Protein AF-A0A838HV65-F1 (afdb_monomer)

pLDDT: mean 81.92, std 7.99, range [49.72, 91.88]

Foldseek 3Di:
DDAPDDQKDWDWDDDPPDIDTLDIFGCDPPDCPRHPVNVVCVLLPHDDDPDDDDDDDQADPVRHGDDDDPVSVVSSVVSSVVDDD

Sequence (85 aa):
MQHLRAHDRVVVAFEGPTAWVLLVGPHDEGSRRADVYTALYQLAGVDLPEMPRTKPPCCDEDDQPPAVDGEVLDDLVRRTRSFHR

Secondary structure (DSSP, 8-state):
---SSTTEEEEEEEETTEEEEEEEEE--TT-TTT-HHHHHHHHTT-PPPSSPPP---SS-TTSPPPP--HHHHHHHHHHHHH---

Solvent-accessible surface area (backbone atoms only — not comparable to full-atom values): 5490 Å² total; per-residue (Å²): 134,93,51,79,53,87,56,26,42,71,44,70,49,73,61,86,95,45,76,42,82,77,47,75,37,36,64,38,96,90,35,66,88,66,11,39,64,50,53,48,29,54,45,66,70,44,82,80,74,92,63,85,80,77,81,70,74,74,40,56,99,81,72,42,65,76,88,74,61,66,68,61,51,54,50,39,54,52,38,53,74,70,63,78,133

Mean predicted aligned error: 7.72 Å

Structure (mmCIF, N/CA/C/O backbone):
data_AF-A0A838HV65-F1
#
_entry.id   AF-A0A838HV65-F1
#
loop_
_atom_site.group_PDB
_atom_site.id
_atom_site.type_symbol
_atom_site.label_atom_id
_atom_site.label_alt_id
_atom_site.label_comp_id
_atom_site.label_asym_id
_atom_site.label_entity_id
_atom_site.label_seq_id
_atom_site.pdbx_PDB_ins_code
_atom_site.Cartn_x
_atom_site.Cartn_y
_atom_site.Cartn_z
_atom_site.occupancy
_atom_site.B_iso_or_equiv
_atom_site.auth_seq_id
_atom_site.auth_comp_id
_atom_site.auth_asym_id
_atom_site.auth_atom_id
_atom_site.pdbx_PDB_model_num
ATOM 1 N N . MET A 1 1 ? 15.983 -10.083 7.581 1.00 49.72 1 MET A N 1
ATOM 2 C CA . MET A 1 1 ? 14.846 -9.478 6.855 1.00 49.72 1 MET A CA 1
ATOM 3 C C . MET A 1 1 ? 13.651 -10.397 7.065 1.00 49.72 1 MET A C 1
ATOM 5 O O . MET A 1 1 ? 13.786 -11.582 6.791 1.00 49.72 1 MET A O 1
ATOM 9 N N . GLN A 1 2 ? 12.567 -9.926 7.687 1.00 53.66 2 GLN A N 1
ATOM 10 C CA . GLN A 1 2 ? 11.425 -10.787 8.028 1.00 53.66 2 GLN A CA 1
ATOM 11 C C . GLN A 1 2 ? 10.491 -10.869 6.816 1.00 53.66 2 GLN A C 1
ATOM 13 O O . GLN A 1 2 ? 9.859 -9.886 6.442 1.00 53.66 2 GLN A O 1
ATOM 18 N N . HIS A 1 3 ? 10.486 -12.019 6.150 1.00 68.25 3 HIS A N 1
ATOM 19 C CA . HIS A 1 3 ? 9.546 -12.348 5.077 1.00 68.25 3 HIS A CA 1
ATOM 20 C C . HIS A 1 3 ? 8.434 -13.219 5.667 1.00 68.25 3 HIS A C 1
ATOM 22 O O . HIS A 1 3 ? 8.692 -13.940 6.632 1.00 68.25 3 HIS A O 1
ATOM 28 N N . LEU A 1 4 ? 7.225 -13.191 5.093 1.00 71.38 4 LEU A N 1
ATOM 29 C CA . LEU A 1 4 ? 6.161 -14.093 5.551 1.00 71.38 4 LEU A CA 1
ATOM 30 C C . LEU A 1 4 ? 6.546 -15.546 5.247 1.00 71.38 4 LEU A C 1
ATOM 32 O O . LEU A 1 4 ? 6.613 -16.378 6.149 1.00 71.38 4 LEU A O 1
ATOM 36 N N . ARG A 1 5 ? 6.817 -15.827 3.966 1.00 80.62 5 ARG A N 1
ATOM 37 C CA . ARG A 1 5 ? 7.347 -17.089 3.430 1.00 80.62 5 ARG A CA 1
ATOM 38 C C . ARG A 1 5 ? 8.091 -16.799 2.131 1.00 80.62 5 ARG A C 1
ATOM 40 O O . ARG A 1 5 ? 7.569 -16.074 1.298 1.00 80.62 5 ARG A O 1
ATOM 47 N N . ALA A 1 6 ? 9.282 -17.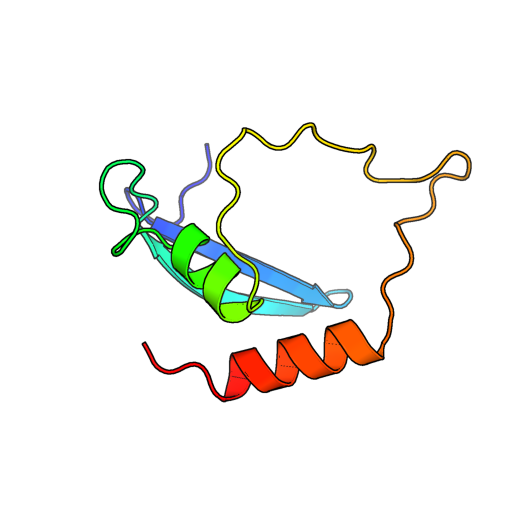369 1.938 1.00 85.00 6 ALA A N 1
ATOM 48 C CA . ALA A 1 6 ? 10.087 -17.163 0.727 1.0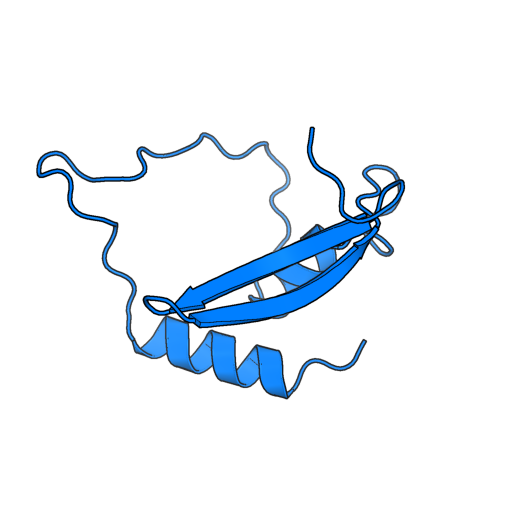0 85.00 6 ALA A CA 1
ATOM 49 C C . ALA A 1 6 ? 10.182 -15.672 0.317 1.00 85.00 6 ALA A C 1
ATOM 51 O O . ALA A 1 6 ? 10.757 -14.869 1.059 1.00 85.00 6 ALA A O 1
ATOM 52 N N . HIS A 1 7 ? 9.611 -15.309 -0.835 1.00 84.75 7 HIS A N 1
ATOM 53 C CA . HIS A 1 7 ? 9.586 -13.946 -1.373 1.00 84.75 7 HIS A CA 1
ATOM 54 C C . HIS A 1 7 ? 8.310 -13.169 -1.029 1.00 84.75 7 HIS A C 1
ATOM 56 O O . HIS A 1 7 ? 8.222 -11.985 -1.346 1.00 84.75 7 HIS A O 1
ATOM 62 N N . ASP A 1 8 ? 7.354 -13.779 -0.331 1.00 88.81 8 ASP A N 1
ATOM 63 C CA . ASP A 1 8 ? 6.094 -13.126 -0.005 1.00 88.81 8 ASP A CA 1
ATOM 64 C C . ASP A 1 8 ? 6.267 -12.030 1.051 1.00 88.81 8 ASP A C 1
ATOM 66 O O . ASP A 1 8 ? 7.049 -12.132 2.012 1.00 88.81 8 ASP A O 1
ATOM 70 N N . ARG A 1 9 ? 5.491 -10.964 0.869 1.00 90.50 9 ARG A N 1
ATOM 71 C CA . ARG A 1 9 ? 5.271 -9.882 1.826 1.00 90.50 9 ARG A CA 1
ATOM 72 C C . ARG A 1 9 ? 3.808 -9.865 2.233 1.00 90.50 9 ARG A C 1
ATOM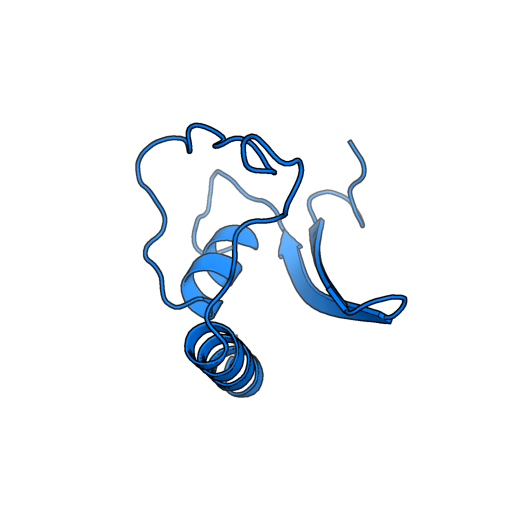 74 O O . ARG A 1 9 ? 2.928 -10.227 1.456 1.00 90.50 9 ARG A O 1
ATOM 81 N N . VAL A 1 10 ? 3.574 -9.386 3.448 1.00 90.56 10 VAL A N 1
ATOM 82 C CA . VAL A 1 10 ? 2.249 -8.963 3.900 1.00 90.56 10 VAL A CA 1
ATOM 83 C C . VAL A 1 10 ? 2.284 -7.455 4.020 1.00 90.56 10 VAL A C 1
ATOM 85 O O . VAL A 1 10 ? 3.157 -6.913 4.699 1.00 90.56 10 VAL A O 1
ATOM 88 N N . VAL A 1 11 ? 1.344 -6.786 3.365 1.00 90.00 11 VAL A N 1
ATOM 89 C CA . VAL A 1 11 ? 1.095 -5.362 3.571 1.00 90.00 11 VAL A CA 1
ATOM 90 C C . VAL A 1 11 ? 0.012 -5.242 4.633 1.00 90.00 11 VAL A C 1
ATOM 92 O O . VAL A 1 11 ? -1.093 -5.758 4.457 1.00 90.00 11 VAL A O 1
ATOM 95 N N . VAL A 1 12 ? 0.351 -4.592 5.744 1.00 88.69 12 VAL A N 1
ATOM 96 C CA . VAL A 1 12 ? -0.520 -4.441 6.915 1.00 88.69 12 VAL A CA 1
ATOM 97 C C . VAL A 1 12 ? -0.712 -2.959 7.208 1.00 88.69 12 VAL A C 1
ATOM 99 O O . VAL A 1 12 ? 0.263 -2.208 7.218 1.00 88.69 12 VAL A O 1
ATOM 102 N N . ALA A 1 13 ? -1.953 -2.557 7.470 1.00 84.06 13 ALA A N 1
ATOM 103 C CA . ALA A 1 13 ? -2.275 -1.271 8.080 1.00 84.06 13 ALA A CA 1
ATOM 104 C C . ALA A 1 13 ? -2.620 -1.467 9.559 1.00 84.06 13 ALA A C 1
ATOM 106 O O . ALA A 1 13 ? -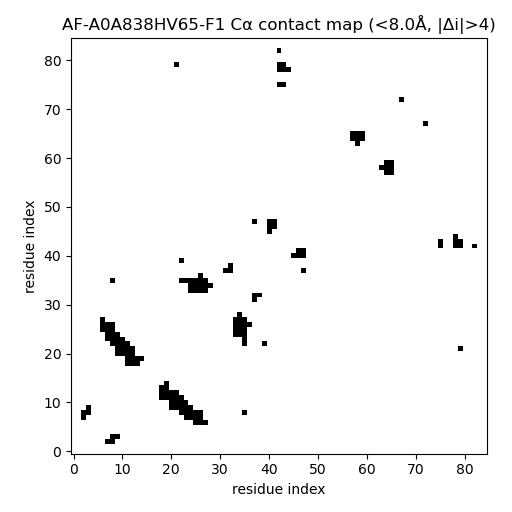3.195 -2.489 9.938 1.00 84.06 13 ALA A O 1
ATOM 107 N N . PHE A 1 14 ? -2.270 -0.488 10.389 1.00 81.00 14 PHE A N 1
ATOM 108 C CA . PHE A 1 14 ? -2.531 -0.520 11.824 1.00 81.00 14 PHE A CA 1
ATOM 109 C C . PHE A 1 14 ? -3.481 0.609 12.207 1.00 81.00 14 PHE A C 1
ATOM 111 O O . PHE A 1 14 ? -3.253 1.762 11.849 1.00 81.00 14 PHE A O 1
ATOM 118 N N . GLU A 1 15 ? -4.522 0.267 12.957 1.00 79.12 15 GLU A N 1
ATOM 119 C CA . GLU A 1 15 ? -5.469 1.203 13.556 1.00 79.12 15 GLU A CA 1
ATOM 120 C C . GLU A 1 15 ? -5.511 0.922 15.063 1.00 79.12 15 GLU A C 1
ATOM 122 O O . GLU A 1 15 ? -6.162 -0.017 15.533 1.00 79.12 15 GLU A O 1
ATOM 127 N N . GLY A 1 16 ? -4.723 1.682 15.829 1.00 82.81 16 GLY A N 1
ATOM 128 C CA . GLY A 1 16 ? -4.482 1.388 17.241 1.00 82.81 16 GLY A CA 1
ATOM 129 C C . GLY A 1 16 ? -3.888 -0.022 17.427 1.00 82.81 16 GLY A C 1
ATOM 130 O O . GLY A 1 16 ? -2.856 -0.320 16.825 1.00 82.81 16 GLY A O 1
ATOM 131 N N . PRO A 1 17 ? -4.502 -0.905 18.241 1.00 85.56 17 PRO A N 1
ATOM 132 C CA . PRO A 1 17 ? -4.030 -2.280 18.422 1.00 85.56 17 PRO A CA 1
ATOM 133 C C . PRO A 1 17 ? -4.439 -3.226 17.279 1.00 85.56 17 PRO A C 1
ATOM 135 O O . PRO A 1 17 ? -4.015 -4.382 17.260 1.00 85.56 17 PRO A O 1
ATOM 138 N N . THR A 1 18 ? -5.289 -2.774 16.354 1.00 85.75 18 THR A N 1
ATOM 139 C CA . THR A 1 18 ? -5.842 -3.613 15.289 1.00 85.75 18 THR A CA 1
ATOM 140 C C . THR A 1 18 ? -4.907 -3.634 14.088 1.00 85.75 18 THR A C 1
ATOM 142 O O . THR A 1 18 ? -4.497 -2.585 13.594 1.00 85.75 18 THR A O 1
ATOM 145 N N . ALA A 1 19 ? -4.604 -4.832 13.587 1.00 86.75 19 ALA A N 1
ATOM 146 C CA . ALA A 1 19 ? -3.837 -5.040 12.365 1.00 86.75 19 ALA A CA 1
ATOM 147 C C . ALA A 1 19 ? -4.754 -5.537 11.239 1.00 86.75 19 ALA A C 1
ATOM 149 O O . ALA A 1 19 ? -5.408 -6.573 11.370 1.00 86.75 19 ALA A O 1
ATOM 150 N N . TRP A 1 20 ? -4.763 -4.820 10.119 1.00 86.06 20 TRP A N 1
ATOM 151 C CA . TRP A 1 20 ? -5.544 -5.132 8.927 1.00 86.06 20 TRP A CA 1
ATOM 152 C C . TRP A 1 20 ? -4.621 -5.626 7.817 1.00 86.06 20 TRP A C 1
ATOM 154 O O . TRP A 1 20 ? -3.737 -4.896 7.366 1.00 86.06 20 TRP A O 1
ATOM 164 N N . VAL A 1 21 ? -4.824 -6.860 7.353 1.00 88.44 21 VAL A N 1
ATOM 165 C CA . VAL A 1 21 ? -4.096 -7.389 6.192 1.00 88.44 21 VAL A CA 1
ATOM 166 C C . VAL A 1 21 ? -4.719 -6.821 4.923 1.00 88.44 21 VAL A C 1
ATOM 168 O O . VAL A 1 21 ? -5.872 -7.113 4.618 1.00 88.44 21 VAL A O 1
ATOM 171 N N . LEU A 1 22 ? -3.945 -6.026 4.185 1.00 86.94 22 LEU A N 1
ATOM 172 C CA . LEU A 1 22 ? -4.377 -5.424 2.925 1.00 86.94 22 LEU A CA 1
ATOM 173 C C . LEU A 1 22 ? -4.034 -6.321 1.733 1.00 86.94 22 LEU A C 1
ATOM 175 O O . LEU A 1 22 ? -4.876 -6.565 0.876 1.00 86.94 22 LEU A O 1
ATOM 179 N N . LEU A 1 23 ? -2.793 -6.817 1.678 1.00 90.56 23 LEU A N 1
ATOM 180 C CA . LEU A 1 23 ? -2.279 -7.624 0.568 1.00 90.56 23 LEU A CA 1
ATOM 181 C C . LEU A 1 23 ? -1.320 -8.702 1.074 1.00 90.56 23 LEU A C 1
ATOM 183 O O . LEU A 1 23 ? -0.550 -8.478 2.011 1.00 90.56 23 LEU A O 1
ATOM 187 N N . VAL A 1 24 ? -1.319 -9.846 0.392 1.00 91.19 24 VAL A N 1
ATOM 188 C CA . VAL A 1 24 ? -0.289 -10.884 0.505 1.00 91.19 24 VAL A CA 1
ATOM 189 C C . VAL A 1 24 ? 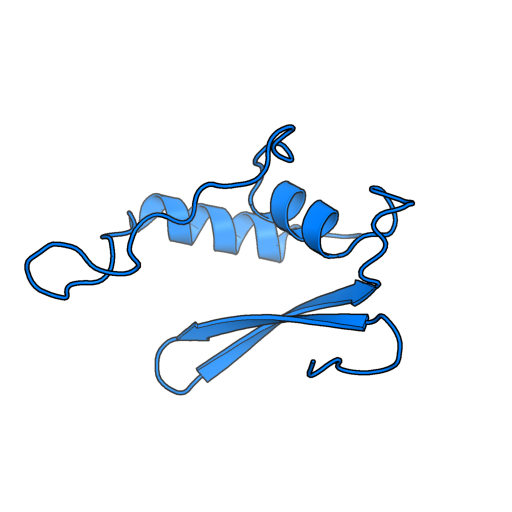0.156 -11.255 -0.904 1.00 91.19 24 VAL A C 1
ATOM 191 O O . VAL A 1 24 ? -0.682 -11.543 -1.758 1.00 91.19 24 VAL A O 1
ATOM 194 N N . GLY A 1 25 ? 1.461 -11.237 -1.161 1.00 91.50 25 GLY A N 1
ATOM 195 C CA . GLY A 1 25 ? 2.004 -11.595 -2.470 1.00 91.50 25 GLY A CA 1
ATOM 196 C C . GLY A 1 25 ? 3.523 -11.455 -2.556 1.00 91.50 25 GLY A C 1
ATOM 197 O O . GLY A 1 25 ? 4.143 -10.969 -1.605 1.00 91.50 25 GLY A O 1
ATOM 198 N N . PRO A 1 26 ? 4.126 -11.860 -3.684 1.00 91.88 26 PRO A N 1
ATOM 199 C CA . PRO A 1 26 ? 5.572 -11.862 -3.853 1.00 91.88 26 PRO A CA 1
ATOM 200 C C . PRO A 1 26 ? 6.132 -10.442 -3.999 1.00 91.88 26 PRO A C 1
ATOM 202 O O . PRO A 1 26 ? 5.523 -9.588 -4.640 1.00 91.88 26 PRO A O 1
ATOM 205 N N . HIS A 1 27 ? 7.316 -10.203 -3.437 1.00 89.94 27 HIS A N 1
ATOM 206 C CA . HIS A 1 27 ? 8.195 -9.097 -3.829 1.00 89.94 27 HIS A CA 1
ATOM 207 C C . HIS A 1 27 ? 9.089 -9.578 -4.974 1.00 89.94 27 HIS A C 1
ATOM 209 O O . HIS A 1 27 ? 9.923 -10.463 -4.761 1.00 89.94 27 HIS A O 1
ATOM 215 N N . ASP A 1 28 ? 8.885 -9.033 -6.171 1.00 86.12 28 ASP A N 1
ATOM 216 C CA . ASP A 1 28 ? 9.573 -9.418 -7.404 1.00 86.12 28 ASP A CA 1
ATOM 217 C C . ASP A 1 28 ? 9.973 -8.170 -8.201 1.00 86.12 28 ASP A C 1
ATOM 219 O O . ASP A 1 28 ? 9.239 -7.659 -9.050 1.00 86.12 28 ASP A O 1
ATOM 223 N N . GLU A 1 29 ? 11.201 -7.714 -7.961 1.00 77.81 29 GLU A N 1
ATOM 224 C CA . GLU A 1 29 ? 11.787 -6.549 -8.631 1.00 77.81 29 GLU A CA 1
ATOM 225 C C . GLU A 1 29 ? 11.936 -6.745 -10.153 1.00 77.81 29 GLU A C 1
ATOM 227 O O . GLU A 1 29 ? 12.039 -5.763 -10.890 1.00 77.81 29 GLU A O 1
ATOM 232 N N . GLY A 1 30 ? 11.913 -7.993 -10.641 1.00 79.31 30 GLY A N 1
ATOM 233 C CA . GLY A 1 30 ? 11.982 -8.330 -12.064 1.00 79.31 30 GLY A CA 1
ATOM 234 C C . GLY A 1 30 ? 10.627 -8.308 -12.777 1.00 79.31 30 GLY A C 1
ATOM 235 O O . GLY A 1 30 ? 10.588 -8.250 -14.008 1.00 79.31 30 GLY A O 1
ATOM 236 N N . SER A 1 31 ? 9.513 -8.322 -12.039 1.00 82.00 31 SER A N 1
ATOM 237 C CA . SER A 1 31 ? 8.161 -8.370 -12.600 1.00 82.00 31 SER A CA 1
ATOM 238 C C . SER A 1 31 ? 7.199 -7.453 -11.851 1.00 82.00 31 SER A C 1
ATOM 240 O O . SER A 1 31 ? 6.462 -7.874 -10.957 1.00 82.00 31 SER A O 1
ATOM 242 N N . ARG A 1 32 ? 7.092 -6.200 -12.317 1.00 79.38 32 ARG A N 1
ATOM 243 C CA . ARG A 1 32 ? 6.128 -5.214 -11.783 1.00 79.38 32 ARG A CA 1
ATOM 244 C C . ARG A 1 32 ? 4.689 -5.743 -11.740 1.00 79.38 32 ARG A C 1
ATOM 246 O O . ARG A 1 32 ? 3.911 -5.348 -10.891 1.00 79.38 32 ARG A O 1
ATOM 253 N N . ARG A 1 33 ? 4.304 -6.662 -12.631 1.00 81.12 33 ARG A N 1
ATOM 254 C CA . ARG A 1 33 ? 2.953 -7.247 -12.618 1.00 81.12 33 ARG A CA 1
ATOM 255 C C . ARG A 1 33 ? 2.737 -8.224 -11.456 1.00 81.12 33 ARG A C 1
ATOM 257 O O . ARG A 1 33 ? 1.621 -8.325 -10.952 1.00 81.12 33 ARG A O 1
ATOM 264 N N . ALA A 1 34 ? 3.764 -8.985 -11.084 1.00 83.25 34 ALA A N 1
ATOM 265 C CA . ALA A 1 34 ? 3.674 -9.960 -10.001 1.00 83.25 34 ALA A CA 1
ATOM 266 C C . ALA A 1 34 ? 3.889 -9.311 -8.627 1.00 83.25 34 ALA A C 1
ATOM 268 O O . ALA A 1 34 ? 3.312 -9.785 -7.647 1.00 83.25 34 ALA A O 1
ATOM 269 N N . ASP A 1 35 ? 4.655 -8.220 -8.592 1.00 89.69 35 ASP A N 1
ATOM 270 C CA . ASP A 1 35 ? 5.099 -7.534 -7.388 1.00 89.69 35 ASP A CA 1
ATOM 271 C C . ASP A 1 35 ? 3.953 -6.950 -6.536 1.00 89.69 35 ASP A C 1
ATOM 273 O O . ASP A 1 35 ? 3.094 -6.187 -6.992 1.00 89.69 35 ASP A O 1
ATOM 277 N N . VAL A 1 36 ? 3.960 -7.306 -5.253 1.00 91.00 36 VAL A N 1
ATOM 278 C CA . VAL A 1 36 ? 2.974 -6.890 -4.250 1.00 91.00 36 VAL A CA 1
ATOM 279 C C . VAL A 1 36 ? 2.976 -5.384 -3.985 1.00 91.00 36 VAL A C 1
ATOM 281 O O . VAL A 1 36 ? 1.915 -4.822 -3.710 1.00 91.00 36 VAL A O 1
ATOM 284 N N . TYR A 1 37 ? 4.115 -4.701 -4.105 1.00 89.25 37 TYR A N 1
ATOM 285 C CA . TYR A 1 37 ? 4.156 -3.249 -3.969 1.00 89.25 37 TYR A CA 1
ATOM 286 C C . TYR A 1 37 ? 3.543 -2.575 -5.184 1.00 89.25 37 TYR A C 1
ATOM 288 O O . TYR A 1 37 ? 2.795 -1.621 -5.008 1.00 89.25 37 TYR A O 1
ATOM 296 N N . THR A 1 38 ? 3.740 -3.095 -6.396 1.00 90.00 38 THR A N 1
ATOM 297 C CA . THR A 1 38 ? 3.027 -2.549 -7.566 1.00 90.00 38 THR A CA 1
ATOM 298 C C . THR A 1 38 ? 1.509 -2.635 -7.382 1.00 90.00 38 THR A C 1
ATOM 300 O O . THR A 1 38 ? 0.804 -1.662 -7.653 1.00 90.00 38 THR A O 1
ATOM 303 N N . ALA A 1 39 ? 1.004 -3.745 -6.833 1.00 90.25 39 ALA A N 1
ATOM 304 C CA . ALA A 1 39 ? -0.411 -3.865 -6.477 1.00 90.25 39 ALA A CA 1
ATOM 305 C C . ALA A 1 39 ? -0.841 -2.847 -5.400 1.00 90.25 39 ALA A C 1
ATOM 307 O O . ALA A 1 39 ? -1.935 -2.300 -5.489 1.00 90.25 39 ALA A O 1
ATOM 308 N N . LEU A 1 40 ? 0.016 -2.542 -4.419 1.00 90.88 40 LEU A N 1
ATOM 309 C CA . LEU A 1 40 ? -0.248 -1.503 -3.416 1.00 90.88 40 LEU A CA 1
ATOM 310 C C . LEU A 1 40 ? -0.358 -0.098 -4.035 1.00 90.88 40 LEU A C 1
ATOM 312 O O . LEU A 1 40 ? -1.269 0.643 -3.677 1.00 90.88 40 LEU A O 1
ATOM 316 N N . TYR A 1 41 ? 0.528 0.274 -4.966 1.00 89.25 41 TYR A N 1
ATOM 317 C CA . TYR A 1 41 ? 0.444 1.572 -5.655 1.00 89.25 41 TYR A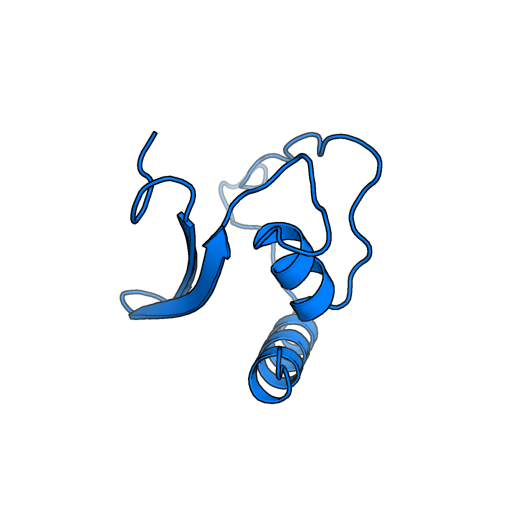 CA 1
ATOM 318 C C . TYR A 1 41 ? -0.850 1.685 -6.475 1.00 89.25 41 TYR A C 1
ATOM 320 O O . TYR A 1 41 ? -1.553 2.690 -6.386 1.00 89.25 41 TYR A O 1
ATOM 328 N N . GLN A 1 42 ? -1.234 0.615 -7.177 1.00 88.12 42 GLN A N 1
ATOM 329 C CA . GLN A 1 42 ? -2.516 0.543 -7.887 1.00 88.12 42 GLN A CA 1
ATOM 330 C C . GLN A 1 42 ? -3.718 0.649 -6.941 1.00 88.12 42 GLN A C 1
ATOM 332 O O . GLN A 1 42 ? -4.675 1.355 -7.251 1.00 88.12 42 GLN A O 1
ATOM 337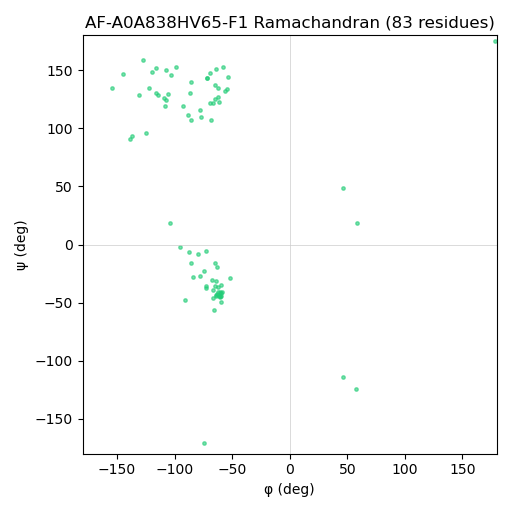 N N . LEU A 1 43 ? -3.660 -0.006 -5.776 1.00 86.75 43 LEU A N 1
ATOM 338 C CA . LEU A 1 43 ? -4.689 0.072 -4.736 1.00 86.75 43 LEU A CA 1
ATOM 339 C C . LEU A 1 43 ? -4.868 1.503 -4.222 1.00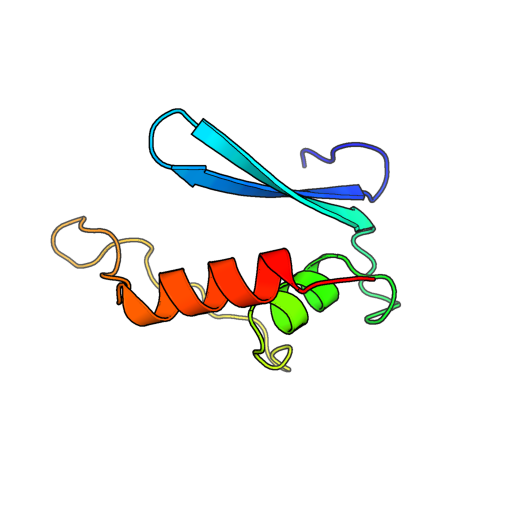 86.75 43 LEU A C 1
ATOM 341 O O . LEU A 1 43 ? -5.987 1.999 -4.103 1.00 86.75 43 LEU A O 1
ATOM 345 N N . ALA A 1 44 ? -3.752 2.182 -3.964 1.00 85.88 44 ALA A N 1
ATOM 346 C CA . ALA A 1 44 ? -3.726 3.590 -3.598 1.00 85.88 44 ALA A CA 1
ATOM 347 C C . ALA A 1 44 ? -4.036 4.518 -4.791 1.00 85.88 44 ALA A C 1
ATOM 349 O O . ALA A 1 44 ? -4.198 5.719 -4.602 1.00 85.88 44 ALA A O 1
ATOM 350 N N . GLY A 1 45 ? -4.176 3.968 -6.006 1.00 86.25 45 GLY A N 1
ATOM 351 C CA . GLY A 1 45 ? -4.350 4.652 -7.292 1.00 86.25 45 GLY A CA 1
ATOM 352 C C . GLY A 1 45 ? -3.377 5.806 -7.495 1.00 86.25 45 GLY A C 1
ATOM 353 O O . GLY A 1 45 ? -3.777 6.914 -7.849 1.00 86.25 45 GLY A O 1
ATOM 354 N N . VAL A 1 46 ? -2.110 5.509 -7.233 1.00 85.56 46 VAL A N 1
ATOM 355 C CA . VAL A 1 46 ? -0.950 6.343 -7.528 1.00 85.56 46 VAL A CA 1
ATOM 356 C C . VAL A 1 46 ? -0.030 5.579 -8.473 1.00 85.56 46 VAL A C 1
ATOM 358 O O . VAL A 1 46 ? 0.053 4.350 -8.419 1.00 85.56 46 VAL A O 1
ATOM 361 N N . ASP A 1 47 ? 0.673 6.301 -9.339 1.00 83.44 47 ASP A N 1
ATOM 362 C CA . ASP A 1 47 ? 1.649 5.678 -10.225 1.00 83.44 47 ASP A CA 1
ATOM 363 C C . ASP A 1 47 ? 2.862 5.171 -9.442 1.00 83.44 47 ASP A C 1
ATOM 365 O O . ASP A 1 47 ? 3.273 5.747 -8.429 1.00 83.44 47 ASP A O 1
ATOM 369 N N . LEU A 1 48 ? 3.451 4.078 -9.930 1.00 80.62 48 LEU A N 1
ATOM 370 C CA . LEU A 1 48 ? 4.692 3.562 -9.371 1.00 80.62 48 LEU A CA 1
ATOM 371 C C . LEU A 1 48 ? 5.813 4.580 -9.655 1.00 80.62 48 LEU A C 1
ATOM 373 O O . LEU A 1 48 ? 6.069 4.875 -10.825 1.00 80.62 48 LEU A O 1
ATOM 377 N N . PRO A 1 49 ? 6.504 5.104 -8.631 1.00 78.88 49 PRO A N 1
ATOM 378 C CA . PRO A 1 49 ? 7.556 6.086 -8.838 1.00 78.88 49 PRO A CA 1
ATOM 379 C C . PRO A 1 49 ? 8.726 5.482 -9.623 1.00 78.88 49 PRO A C 1
ATOM 381 O O . PRO A 1 4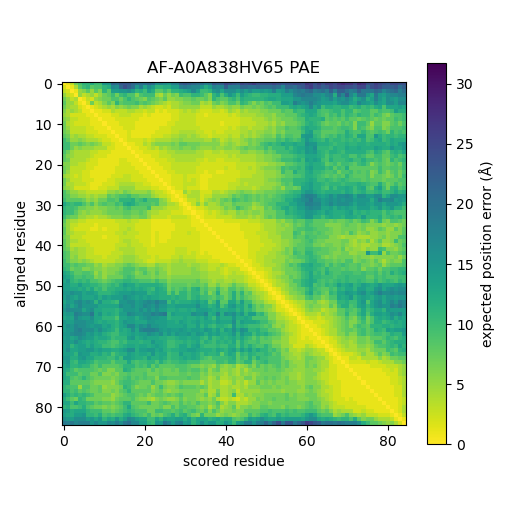9 ? 9.162 4.360 -9.362 1.00 78.88 49 PRO A O 1
ATOM 384 N N . GLU A 1 50 ? 9.256 6.244 -10.582 1.00 80.38 50 GLU A N 1
ATOM 385 C CA . GLU A 1 50 ? 10.406 5.826 -11.398 1.00 80.38 50 GLU A CA 1
ATOM 386 C C . GLU A 1 50 ? 11.738 5.958 -10.654 1.00 80.38 50 GLU A C 1
ATOM 388 O O . GLU A 1 50 ? 12.690 5.232 -10.940 1.00 80.38 50 GLU A O 1
ATOM 393 N N . MET A 1 51 ? 11.803 6.876 -9.688 1.00 79.12 51 MET A N 1
ATOM 394 C CA . MET A 1 51 ? 12.993 7.125 -8.884 1.00 79.12 51 MET A CA 1
ATOM 395 C C . MET A 1 51 ? 12.832 6.600 -7.455 1.00 79.12 51 MET A C 1
ATOM 397 O O . MET A 1 51 ? 11.723 6.611 -6.912 1.00 79.12 51 MET A O 1
ATOM 401 N N . PRO A 1 52 ? 13.938 6.196 -6.803 1.00 71.88 52 PRO A N 1
ATOM 402 C CA . PRO A 1 52 ? 13.916 5.829 -5.397 1.00 71.88 52 PRO A CA 1
ATOM 403 C C . PRO A 1 52 ? 13.335 6.958 -4.544 1.00 71.88 52 PRO A C 1
ATOM 405 O O . PRO A 1 52 ? 13.731 8.119 -4.665 1.00 71.88 52 PRO A O 1
ATOM 408 N N . ARG A 1 53 ? 12.425 6.605 -3.633 1.00 71.19 53 ARG A N 1
ATOM 409 C CA . ARG A 1 53 ? 11.918 7.535 -2.623 1.00 71.19 53 ARG A CA 1
ATOM 410 C C . ARG A 1 53 ? 13.081 7.999 -1.742 1.00 71.19 53 ARG A C 1
ATOM 412 O O . ARG A 1 53 ? 13.690 7.186 -1.047 1.00 71.19 53 ARG A O 1
ATOM 419 N N . THR A 1 54 ? 13.323 9.305 -1.666 1.00 76.75 54 THR A N 1
ATOM 420 C CA . THR A 1 54 ? 14.015 9.885 -0.511 1.00 76.75 54 THR A CA 1
ATOM 421 C C . THR A 1 54 ? 13.071 9.785 0.673 1.00 76.75 54 THR A C 1
ATOM 423 O O . THR A 1 54 ? 11.932 10.229 0.594 1.00 76.75 54 THR A O 1
ATOM 426 N N . LYS A 1 55 ? 13.486 9.116 1.752 1.00 70.25 55 LYS A N 1
ATOM 427 C CA . LYS A 1 55 ? 12.652 8.965 2.949 1.00 70.25 55 LYS A CA 1
ATOM 428 C C . LYS A 1 55 ? 12.501 10.343 3.622 1.00 70.25 55 LYS A C 1
ATOM 430 O O . LYS A 1 55 ? 13.478 10.769 4.233 1.00 70.25 55 LYS A O 1
ATOM 435 N N . PRO A 1 56 ? 11.333 11.024 3.563 1.00 69.19 56 PRO A N 1
ATOM 436 C CA . PRO A 1 56 ? 11.044 12.115 4.477 1.00 69.19 56 PRO A CA 1
ATOM 437 C C . PRO A 1 56 ? 11.125 11.620 5.925 1.00 69.19 56 PRO A C 1
ATOM 439 O O . PRO A 1 56 ? 10.902 10.421 6.174 1.00 69.19 56 PRO A O 1
ATOM 442 N N . PRO A 1 57 ? 11.440 12.519 6.868 1.00 71.94 57 PRO A N 1
ATOM 443 C CA . PRO A 1 57 ? 11.327 12.220 8.287 1.00 71.94 57 PRO A CA 1
ATOM 444 C C . PRO A 1 57 ? 9.911 11.709 8.603 1.00 71.94 57 PRO A C 1
ATOM 446 O O . PRO A 1 57 ? 8.939 12.076 7.943 1.00 71.94 57 PRO A O 1
ATOM 449 N N . CYS A 1 58 ? 9.813 10.759 9.538 1.00 73.12 58 CYS A N 1
ATOM 450 C CA . CYS A 1 58 ? 8.528 10.155 9.907 1.00 73.12 58 CYS A CA 1
ATOM 451 C C . CYS A 1 58 ? 7.657 11.082 10.753 1.00 73.12 58 CYS A C 1
ATOM 453 O O . CYS A 1 58 ? 6.445 10.888 10.769 1.00 73.12 58 CYS A O 1
ATOM 455 N N . CYS A 1 59 ? 8.284 12.046 11.423 1.00 82.38 59 CYS A N 1
ATOM 456 C CA . CYS A 1 59 ? 7.637 13.061 12.230 1.00 82.38 59 CYS A CA 1
ATOM 457 C C . CYS A 1 59 ? 8.114 14.451 11.795 1.00 82.38 59 CYS A C 1
ATOM 459 O O . CYS A 1 59 ? 9.174 14.570 11.167 1.00 82.38 59 CYS A O 1
ATOM 461 N N . ASP A 1 60 ? 7.328 15.476 12.104 1.00 81.94 60 ASP A N 1
ATOM 462 C CA . ASP A 1 60 ? 7.756 16.871 12.003 1.00 81.94 60 ASP A CA 1
ATOM 463 C C . ASP A 1 60 ? 8.715 17.263 13.146 1.00 81.94 60 ASP A C 1
ATOM 465 O O . ASP A 1 60 ? 9.219 16.409 13.879 1.00 81.94 60 ASP A O 1
ATOM 469 N N . GLU A 1 61 ? 9.026 18.557 13.263 1.00 86.44 61 GLU A N 1
ATOM 470 C CA . GLU A 1 61 ? 9.929 19.082 14.298 1.00 86.44 61 GLU A CA 1
ATOM 471 C C . GLU A 1 61 ? 9.378 18.907 15.730 1.00 86.44 61 GLU A C 1
ATOM 473 O O . GLU A 1 61 ? 10.156 18.962 16.680 1.00 86.44 61 GLU A O 1
ATOM 478 N N . ASP A 1 62 ? 8.075 18.634 15.876 1.00 87.25 62 ASP A N 1
ATOM 479 C CA . ASP A 1 62 ? 7.354 18.451 17.143 1.00 87.25 62 ASP A CA 1
ATOM 480 C C . ASP A 1 62 ? 7.038 16.965 17.443 1.00 87.25 62 ASP A C 1
ATOM 482 O O . ASP A 1 62 ? 6.156 16.645 18.252 1.00 87.25 62 ASP A O 1
ATOM 486 N N . ASP A 1 63 ? 7.742 16.037 16.778 1.00 82.44 63 ASP A N 1
ATOM 487 C CA . ASP A 1 63 ? 7.545 14.583 16.864 1.00 82.44 63 ASP A CA 1
ATOM 488 C C . ASP A 1 63 ? 6.122 14.112 16.484 1.00 82.44 63 ASP A C 1
ATOM 490 O O . ASP A 1 63 ? 5.733 12.976 16.786 1.00 82.44 63 ASP A O 1
ATOM 494 N N . GLN A 1 64 ? 5.342 14.932 15.770 1.00 79.81 64 GLN A N 1
ATOM 495 C CA . GLN A 1 64 ? 4.004 14.548 15.328 1.00 79.81 64 GLN A CA 1
ATOM 496 C C . GLN A 1 64 ? 4.053 13.789 13.999 1.00 79.81 64 GLN A C 1
ATOM 498 O O . GLN A 1 64 ? 4.813 14.151 13.094 1.00 79.81 64 GLN A O 1
ATOM 503 N N . PRO A 1 65 ? 3.238 12.729 13.836 1.00 77.75 65 PRO A N 1
ATOM 504 C CA . PRO A 1 65 ? 3.097 12.079 12.545 1.00 77.75 65 PRO A CA 1
ATOM 505 C C . PRO A 1 65 ? 2.470 13.056 11.536 1.00 77.75 65 PRO A C 1
ATOM 507 O O . PRO A 1 65 ? 1.658 13.901 11.920 1.00 77.75 65 PRO A O 1
ATOM 510 N N . PRO A 1 66 ? 2.778 12.924 10.235 1.00 75.69 66 PRO A N 1
ATOM 511 C CA . PRO A 1 66 ? 2.151 13.748 9.212 1.00 75.69 66 PRO A CA 1
ATOM 512 C C . PRO A 1 66 ? 0.626 13.615 9.274 1.00 75.69 66 PRO A C 1
ATOM 514 O O . PRO A 1 66 ? 0.090 12.504 9.308 1.00 75.69 66 PRO A O 1
ATOM 517 N N . ALA A 1 67 ? -0.070 14.754 9.259 1.00 78.06 67 ALA A N 1
ATOM 518 C CA . ALA A 1 67 ? -1.521 14.781 9.172 1.00 78.06 67 ALA A CA 1
ATOM 519 C C . ALA A 1 67 ? -1.965 14.203 7.820 1.00 78.06 67 ALA A C 1
ATOM 521 O O . ALA A 1 67 ? -1.529 14.660 6.761 1.00 78.06 67 ALA A O 1
ATOM 522 N N . VAL A 1 68 ? -2.830 13.191 7.860 1.00 78.44 68 VAL A N 1
ATOM 523 C CA . VAL A 1 68 ? -3.465 12.617 6.670 1.00 78.44 68 VAL A CA 1
ATOM 524 C C . VAL A 1 68 ? -4.911 13.089 6.640 1.00 78.44 68 VAL A C 1
ATOM 526 O O . VAL A 1 68 ? -5.619 12.975 7.639 1.00 78.44 68 VAL A O 1
ATOM 529 N N . ASP A 1 69 ? -5.337 13.628 5.501 1.00 83.25 69 ASP A N 1
ATOM 530 C CA . ASP A 1 69 ? -6.720 14.045 5.278 1.00 83.25 69 ASP A CA 1
ATOM 531 C C . ASP A 1 69 ? -7.675 12.836 5.364 1.00 83.25 69 ASP A C 1
ATOM 533 O O . ASP A 1 69 ? -7.409 11.774 4.791 1.00 83.25 69 ASP A O 1
ATOM 537 N N . GLY A 1 70 ? -8.795 13.001 6.071 1.00 82.38 70 GLY A N 1
ATOM 538 C CA . GLY A 1 70 ? -9.828 11.976 6.205 1.00 82.38 70 GLY A CA 1
ATOM 539 C C . GLY A 1 70 ? -10.427 11.556 4.861 1.00 82.38 70 GLY A C 1
ATOM 540 O O . GLY A 1 70 ? -10.676 10.370 4.658 1.00 82.38 70 GLY A O 1
ATOM 541 N N . GLU A 1 71 ? -10.560 12.479 3.903 1.00 85.88 71 GLU A N 1
ATOM 542 C CA . GLU A 1 71 ? -11.073 12.151 2.565 1.00 85.88 71 GLU A CA 1
ATOM 543 C C . GLU A 1 71 ? -10.136 11.200 1.803 1.00 85.88 71 GLU A C 1
ATOM 545 O O . GLU A 1 71 ? -10.588 10.299 1.092 1.00 85.88 71 GLU A O 1
ATOM 550 N N . VAL A 1 72 ? -8.819 11.352 1.991 1.00 82.75 72 VAL A N 1
ATOM 551 C CA . VAL A 1 72 ? -7.807 10.464 1.396 1.00 82.75 72 VAL A CA 1
ATOM 552 C C . VAL A 1 72 ? -7.903 9.057 1.992 1.00 82.75 72 VAL A C 1
ATOM 554 O O . VAL A 1 72 ? -7.768 8.066 1.269 1.00 82.75 72 VAL A O 1
ATOM 557 N N . LEU A 1 73 ? -8.161 8.952 3.298 1.00 81.88 73 LEU A N 1
ATOM 558 C CA . LEU A 1 73 ? -8.360 7.664 3.966 1.00 81.88 73 LEU A CA 1
ATOM 559 C C . LEU A 1 73 ? -9.636 6.967 3.481 1.00 81.88 73 LEU A C 1
ATOM 561 O O . LEU A 1 73 ? -9.588 5.785 3.133 1.00 81.88 73 LEU A O 1
ATOM 565 N N . ASP A 1 74 ? -10.751 7.691 3.398 1.00 85.94 74 ASP A N 1
ATOM 566 C CA . ASP A 1 74 ? -12.028 7.150 2.924 1.00 85.94 74 ASP A CA 1
ATOM 567 C C . ASP A 1 74 ? -11.929 6.639 1.480 1.00 85.94 74 ASP A C 1
ATOM 569 O O . ASP A 1 74 ? -12.430 5.557 1.145 1.00 85.94 74 ASP A O 1
ATOM 573 N N . ASP A 1 75 ? -11.227 7.379 0.622 1.00 86.25 75 ASP A N 1
ATOM 574 C CA . ASP A 1 75 ? -10.966 6.979 -0.755 1.00 86.25 75 ASP A CA 1
ATOM 575 C C . ASP A 1 75 ? -10.113 5.702 -0.841 1.00 86.25 75 ASP A C 1
ATOM 577 O O . ASP A 1 75 ? -10.459 4.772 -1.580 1.00 86.25 75 ASP A O 1
ATOM 581 N N . LEU A 1 76 ? -9.048 5.599 -0.039 1.00 81.56 76 LEU A N 1
ATOM 582 C CA . LEU A 1 76 ? -8.214 4.396 0.033 1.00 81.56 76 LEU A CA 1
ATOM 583 C C . LEU A 1 76 ? -9.022 3.172 0.490 1.00 81.56 76 LEU A C 1
ATOM 585 O O . LEU A 1 76 ? -8.918 2.094 -0.108 1.00 81.56 76 LEU A O 1
ATOM 589 N N . VAL A 1 77 ? -9.861 3.325 1.519 1.00 84.06 77 VAL A N 1
ATOM 590 C CA . VAL A 1 77 ? -10.739 2.253 2.015 1.00 84.06 77 VAL A CA 1
ATOM 591 C C . VAL A 1 77 ? -11.713 1.810 0.924 1.00 84.06 77 VAL A C 1
ATOM 593 O O . VAL A 1 77 ? -11.893 0.609 0.697 1.00 84.06 77 VAL A O 1
ATOM 596 N N . ARG A 1 78 ? -12.320 2.762 0.208 1.00 87.38 78 ARG A N 1
ATOM 597 C CA . ARG A 1 78 ? -13.232 2.483 -0.905 1.00 87.38 78 ARG A CA 1
ATOM 598 C C . ARG A 1 78 ? -12.539 1.693 -2.016 1.00 87.38 78 ARG A C 1
ATOM 600 O O . ARG A 1 78 ? -13.067 0.658 -2.422 1.00 87.38 78 ARG A O 1
ATOM 607 N N . ARG A 1 79 ? -11.356 2.133 -2.464 1.00 83.19 79 ARG A N 1
ATOM 608 C CA . ARG A 1 79 ? -10.558 1.442 -3.497 1.00 83.19 79 ARG A CA 1
ATOM 609 C C . ARG A 1 79 ? -10.184 0.032 -3.063 1.00 83.19 79 ARG A C 1
ATOM 611 O O . ARG A 1 79 ? -10.328 -0.900 -3.850 1.00 83.19 79 ARG A O 1
ATOM 618 N N . THR A 1 80 ? -9.807 -0.131 -1.795 1.00 80.69 80 THR A N 1
ATOM 619 C CA . THR A 1 80 ? -9.467 -1.432 -1.207 1.00 80.69 80 THR A CA 1
ATOM 620 C C . THR A 1 80 ? -10.627 -2.413 -1.270 1.00 80.69 80 THR A C 1
ATOM 622 O O . THR A 1 80 ? -10.447 -3.556 -1.678 1.00 80.69 80 THR A O 1
ATOM 625 N N . ARG A 1 81 ? -11.841 -1.964 -0.943 1.00 80.62 81 ARG A N 1
ATOM 626 C CA . ARG A 1 81 ? -13.042 -2.808 -1.009 1.00 80.62 81 ARG A CA 1
ATOM 627 C C . ARG A 1 81 ? -13.427 -3.204 -2.433 1.00 80.62 81 ARG A C 1
ATOM 629 O O . ARG A 1 81 ? -14.004 -4.269 -2.617 1.00 80.62 81 ARG A O 1
ATOM 636 N N . SER A 1 82 ? -13.137 -2.358 -3.420 1.00 81.12 82 SER A N 1
ATOM 637 C CA . SER A 1 82 ? -13.416 -2.638 -4.836 1.00 81.12 82 SER A CA 1
ATOM 638 C C . SER A 1 82 ? -12.296 -3.391 -5.555 1.00 81.12 82 SER A C 1
ATOM 640 O O . SER A 1 82 ? -12.443 -3.729 -6.728 1.00 81.12 82 SER A O 1
ATOM 642 N N . PHE A 1 83 ? -11.155 -3.597 -4.896 1.00 78.88 83 PHE A N 1
ATOM 643 C CA . PHE A 1 83 ? -9.983 -4.172 -5.534 1.00 78.88 83 PHE A CA 1
ATOM 644 C C . PHE A 1 83 ? -10.141 -5.685 -5.687 1.00 78.88 83 PHE A C 1
ATOM 646 O O . PHE A 1 83 ? -10.089 -6.447 -4.722 1.00 78.88 83 PHE A O 1
ATOM 653 N N . HIS A 1 84 ? -10.310 -6.116 -6.932 1.00 67.31 84 HIS A N 1
ATOM 654 C CA . HIS A 1 84 ? -10.278 -7.515 -7.332 1.00 67.31 84 HIS A CA 1
ATOM 655 C C . HIS A 1 84 ? -9.060 -7.719 -8.232 1.00 67.31 84 HIS A C 1
ATOM 657 O O . HIS A 1 84 ? -8.841 -6.942 -9.162 1.00 67.31 84 HIS A O 1
ATOM 663 N N . ARG A 1 85 ? -8.245 -8.721 -7.901 1.00 57.84 85 ARG A N 1
ATOM 664 C CA . ARG A 1 85 ? -6.974 -9.010 -8.572 1.00 57.84 85 ARG A CA 1
ATOM 665 C C . ARG A 1 85 ? -7.158 -9.945 -9.762 1.00 57.84 85 ARG A C 1
ATOM 667 O O . ARG A 1 85 ? -8.018 -10.847 -9.658 1.00 57.84 85 ARG A O 1
#

Radius of gyration: 14.58 Å; Cα contacts (8 Å, |Δi|>4): 81; chains: 1; bounding box: 28×36×31 Å